Protein AF-A0AAV1J0Z5-F1 (afdb_monomer_lite)

Foldseek 3Di:
DDDPVVVVCVVVPHDDDDDDDDPPCPPPDDPDLLVVLVVQLVVQVVVVARSLLQSLLLLVQLVVCPDDPDPLSVVSVVSRPDDDPSNCSSVVDDPVSNVVSPVRGVDYSVPPPPPPDD

Sequence (118 aa):
MVPWNQIFAQALGFRMNWDDPPDSFHPYHHFTRRSFYNNMEVLLDSNGLNGFHCVRRAICEANMISEPKEIYFMILKQIFSKSTSATQKWHNYTTDNCDISIASCPVSVLLISPYTDL

pLDDT: mean 84.51, std 12.99, range [40.53, 96.94]

Structure (mmCIF, N/CA/C/O backbone):
data_AF-A0AAV1J0Z5-F1
#
_entry.id   AF-A0AAV1J0Z5-F1
#
loop_
_atom_site.group_PDB
_atom_site.id
_atom_site.type_symbol
_atom_site.label_atom_id
_atom_site.label_alt_id
_atom_site.label_comp_id
_atom_site.label_asym_id
_atom_site.label_entity_id
_atom_site.label_seq_id
_atom_site.pdbx_PDB_ins_code
_atom_site.Cartn_x
_atom_site.Cartn_y
_atom_site.Cartn_z
_atom_site.occupancy
_atom_site.B_iso_or_equiv
_atom_site.auth_seq_id
_atom_site.auth_comp_id
_atom_site.auth_asym_id
_atom_site.auth_atom_id
_atom_site.pdbx_PDB_model_num
ATOM 1 N N . MET A 1 1 ? 16.787 -11.348 21.361 1.00 55.53 1 MET A N 1
ATOM 2 C CA . MET A 1 1 ? 16.510 -12.691 20.803 1.00 55.53 1 MET A CA 1
ATOM 3 C C . MET A 1 1 ? 15.399 -13.299 21.634 1.00 55.53 1 MET A C 1
ATOM 5 O O . MET A 1 1 ? 15.537 -13.291 22.849 1.00 55.53 1 MET A O 1
ATOM 9 N N . VAL A 1 2 ? 14.307 -13.746 21.011 1.00 64.62 2 VAL A N 1
ATOM 10 C CA . VAL A 1 2 ? 13.210 -14.419 21.727 1.00 64.62 2 VAL A CA 1
ATOM 11 C C . VAL A 1 2 ? 13.684 -15.830 22.099 1.00 64.62 2 VAL A C 1
ATOM 13 O O . VAL A 1 2 ? 14.151 -16.546 21.210 1.00 64.62 2 VAL A O 1
ATOM 16 N N . PRO A 1 3 ? 13.643 -16.233 23.378 1.00 76.06 3 PRO A N 1
ATOM 17 C CA . PRO A 1 3 ? 14.116 -17.544 23.795 1.00 76.06 3 PRO A CA 1
ATOM 18 C C . PRO A 1 3 ? 13.163 -18.658 23.321 1.00 76.06 3 PRO A C 1
ATOM 20 O O . PRO A 1 3 ? 11.942 -18.506 23.303 1.00 76.06 3 PRO A O 1
ATOM 23 N N . TRP A 1 4 ? 13.735 -19.794 22.905 1.00 75.94 4 TRP A N 1
ATOM 24 C CA . TRP A 1 4 ? 13.011 -20.900 22.256 1.00 75.94 4 TRP A CA 1
ATOM 25 C C . TRP A 1 4 ? 11.828 -21.436 23.069 1.00 75.94 4 TRP A C 1
ATOM 27 O O . TRP A 1 4 ? 10.799 -21.798 22.508 1.00 75.94 4 TRP A O 1
ATOM 37 N N . ASN A 1 5 ? 11.950 -21.448 24.394 1.00 81.81 5 ASN A N 1
ATOM 38 C CA . ASN A 1 5 ? 10.891 -21.869 25.306 1.00 81.81 5 ASN A CA 1
ATOM 39 C C . ASN A 1 5 ? 9.615 -21.021 25.178 1.00 81.81 5 ASN A C 1
ATOM 41 O O . ASN A 1 5 ? 8.524 -21.577 25.269 1.00 81.81 5 ASN A O 1
ATOM 45 N N . GLN A 1 6 ? 9.736 -19.713 24.927 1.00 76.88 6 GLN A N 1
ATOM 46 C CA . GLN A 1 6 ? 8.581 -18.830 24.758 1.00 76.88 6 GLN A CA 1
ATOM 47 C C . GLN A 1 6 ? 7.838 -19.119 23.450 1.00 76.88 6 GLN A C 1
ATOM 49 O O . GLN A 1 6 ? 6.610 -19.156 23.424 1.00 76.88 6 GLN A O 1
ATOM 54 N N . ILE A 1 7 ? 8.584 -19.413 22.382 1.00 77.25 7 ILE A N 1
ATOM 55 C CA . ILE A 1 7 ? 8.018 -19.789 21.080 1.00 77.25 7 ILE A CA 1
ATOM 56 C C . ILE A 1 7 ? 7.218 -21.092 21.207 1.00 77.25 7 ILE A C 1
ATOM 58 O O . ILE A 1 7 ? 6.065 -21.155 20.781 1.00 77.25 7 ILE A O 1
ATOM 62 N N . PHE A 1 8 ? 7.796 -22.123 21.831 1.00 84.81 8 PHE A N 1
ATOM 63 C CA . PHE A 1 8 ? 7.114 -23.410 21.995 1.00 84.81 8 PHE A CA 1
ATOM 64 C C . PHE A 1 8 ? 5.926 -23.340 22.961 1.00 84.81 8 PHE A C 1
ATOM 66 O O . PHE A 1 8 ? 4.899 -23.959 22.698 1.00 84.81 8 PHE A O 1
ATOM 73 N N . ALA A 1 9 ? 6.019 -22.568 24.045 1.00 81.12 9 ALA A N 1
ATOM 74 C CA . ALA A 1 9 ? 4.903 -22.383 24.971 1.00 81.12 9 ALA A CA 1
ATOM 75 C C . ALA A 1 9 ? 3.699 -21.710 24.288 1.00 81.12 9 ALA A C 1
ATOM 77 O O . ALA A 1 9 ? 2.571 -22.180 24.446 1.00 81.12 9 ALA A O 1
ATOM 78 N N . GLN A 1 10 ? 3.943 -20.682 23.467 1.00 80.56 10 GLN A N 1
ATOM 79 C CA . GLN A 1 10 ? 2.904 -20.036 22.663 1.00 80.56 10 GLN A CA 1
ATOM 80 C C . GLN A 1 10 ? 2.297 -21.008 21.636 1.00 80.56 10 GLN A C 1
ATOM 82 O O . GLN A 1 10 ? 1.077 -21.070 21.500 1.00 80.56 10 GLN A O 1
ATOM 87 N N . ALA A 1 11 ? 3.128 -21.801 20.948 1.00 80.69 11 ALA A N 1
ATOM 88 C CA . ALA A 1 11 ? 2.669 -22.795 19.972 1.00 80.69 11 ALA A CA 1
ATOM 89 C C . ALA A 1 11 ? 1.804 -23.903 20.602 1.00 80.69 11 ALA A C 1
ATOM 91 O O . ALA A 1 11 ? 0.895 -24.421 19.960 1.00 80.69 11 ALA A O 1
ATOM 92 N N . LEU A 1 12 ? 2.058 -24.242 21.868 1.00 90.19 12 LEU A N 1
ATOM 93 C CA . LEU A 1 12 ? 1.287 -25.222 22.637 1.00 90.19 12 LEU A CA 1
ATOM 94 C C . LEU A 1 12 ? 0.063 -24.615 23.350 1.00 90.19 12 LEU A C 1
ATOM 96 O O . LEU A 1 12 ? -0.629 -25.321 24.081 1.00 90.19 12 LEU A O 1
ATOM 100 N N . GLY A 1 13 ? -0.225 -23.325 23.142 1.00 83.00 13 GLY A N 1
ATOM 101 C CA . GLY A 1 13 ? -1.432 -22.663 23.645 1.00 83.00 13 GLY A CA 1
ATOM 102 C C . GLY A 1 13 ? -1.337 -22.118 25.073 1.00 83.00 13 GLY A C 1
ATOM 103 O O . GLY A 1 13 ? -2.356 -21.718 25.642 1.00 83.00 13 GLY A O 1
ATOM 104 N N . PHE A 1 14 ? -0.143 -22.059 25.666 1.00 82.81 14 PHE A N 1
ATOM 105 C CA . PHE A 1 14 ? 0.045 -21.375 26.943 1.00 82.81 14 PHE A CA 1
ATOM 106 C C . PHE A 1 14 ? 0.023 -19.857 26.734 1.00 82.81 14 PHE A C 1
ATOM 108 O O . PHE A 1 14 ? 0.726 -19.326 25.877 1.00 82.81 14 PHE A O 1
ATOM 115 N N . ARG A 1 15 ? -0.759 -19.133 27.546 1.00 64.06 15 ARG A N 1
ATOM 116 C CA . ARG A 1 15 ? -0.710 -17.663 27.577 1.00 64.06 15 ARG A CA 1
ATOM 117 C C . ARG A 1 15 ? 0.558 -17.221 28.298 1.00 64.06 15 ARG A C 1
ATOM 119 O O . ARG A 1 15 ? 0.652 -17.386 29.512 1.00 64.06 15 ARG A O 1
ATOM 126 N N . MET A 1 16 ? 1.511 -16.657 27.565 1.00 66.94 16 MET A N 1
ATOM 127 C CA . MET A 1 16 ? 2.688 -16.025 28.160 1.00 66.94 16 MET A CA 1
ATOM 128 C C . MET A 1 16 ? 2.459 -14.526 28.362 1.00 66.94 16 MET A C 1
ATOM 130 O O . MET A 1 16 ? 1.899 -13.858 27.492 1.00 66.94 16 MET A O 1
ATOM 134 N N . ASN A 1 17 ? 2.921 -13.996 29.499 1.00 63.97 17 ASN A N 1
ATOM 135 C CA . ASN A 1 17 ? 3.216 -12.571 29.603 1.00 63.97 17 ASN A CA 1
ATOM 136 C C . ASN A 1 17 ? 4.511 -12.339 28.829 1.00 63.97 17 ASN A C 1
ATOM 138 O O . ASN A 1 17 ? 5.536 -12.937 29.152 1.00 63.97 17 ASN A O 1
ATOM 142 N N . TRP A 1 18 ? 4.445 -11.524 27.781 1.00 66.50 18 TRP A N 1
ATOM 143 C CA . TRP A 1 18 ? 5.645 -11.050 27.110 1.00 66.50 18 TRP A CA 1
ATOM 144 C C . TRP A 1 18 ? 6.372 -10.123 28.081 1.00 66.50 18 TRP A C 1
ATOM 146 O O . TRP A 1 18 ? 5.790 -9.130 28.515 1.00 66.50 18 TRP A O 1
ATOM 156 N N . ASP A 1 19 ? 7.602 -10.475 28.453 1.00 68.06 19 ASP A N 1
ATOM 157 C CA . ASP A 1 19 ? 8.470 -9.548 29.175 1.00 68.06 19 ASP A CA 1
ATOM 158 C C . ASP A 1 19 ? 8.708 -8.318 28.292 1.00 68.06 19 ASP A C 1
ATOM 160 O O . ASP A 1 19 ? 8.804 -8.437 27.062 1.00 68.06 19 ASP A O 1
ATOM 164 N N . ASP A 1 20 ? 8.795 -7.141 28.912 1.00 66.56 20 ASP A N 1
ATOM 165 C CA . ASP A 1 20 ? 9.147 -5.924 28.192 1.00 66.56 20 ASP A CA 1
ATOM 166 C C . ASP A 1 20 ? 10.460 -6.143 27.417 1.00 66.56 20 ASP A C 1
ATOM 168 O O . ASP A 1 20 ? 11.379 -6.815 27.909 1.00 66.56 20 ASP A O 1
ATOM 172 N N . PRO A 1 21 ? 10.567 -5.627 26.179 1.00 64.56 21 PRO A N 1
ATOM 173 C CA . PRO A 1 21 ? 11.785 -5.778 25.403 1.00 64.56 21 PRO A CA 1
ATOM 174 C C . PRO A 1 21 ? 12.972 -5.197 26.192 1.00 64.56 21 PRO A C 1
ATOM 176 O O . PRO A 1 21 ? 12.826 -4.157 26.832 1.00 64.56 21 PRO A O 1
ATOM 179 N N . PRO A 1 22 ? 14.151 -5.846 26.158 1.00 72.50 22 PRO A N 1
ATOM 180 C CA . PRO A 1 22 ? 15.306 -5.397 26.930 1.00 72.50 22 PRO A CA 1
ATOM 181 C C . PRO A 1 22 ? 15.705 -3.971 26.531 1.00 72.50 22 PRO A C 1
ATOM 183 O O . PRO A 1 22 ? 15.561 -3.608 25.368 1.00 72.50 22 PRO A O 1
ATOM 186 N N . ASP A 1 23 ? 16.297 -3.193 27.441 1.00 71.38 23 ASP A N 1
ATOM 187 C CA . ASP A 1 23 ? 16.722 -1.801 27.172 1.00 71.38 23 ASP A CA 1
ATOM 188 C C . ASP A 1 23 ? 17.719 -1.664 25.998 1.00 71.38 23 ASP A C 1
ATOM 190 O O . ASP A 1 23 ? 17.880 -0.595 25.412 1.00 71.38 23 ASP A O 1
ATOM 194 N N . SER A 1 24 ? 18.386 -2.761 25.623 1.00 67.88 24 SER A N 1
ATOM 195 C CA . SER A 1 24 ? 19.267 -2.871 24.452 1.00 67.88 24 SER A CA 1
ATOM 196 C C . SER A 1 24 ? 18.530 -3.145 23.134 1.00 67.88 24 SER A C 1
ATOM 198 O O . SER A 1 24 ? 19.156 -3.211 22.072 1.00 67.88 24 SER A O 1
ATOM 200 N N . PHE A 1 25 ? 17.207 -3.317 23.175 1.00 62.56 25 PHE A N 1
ATOM 201 C CA . PHE A 1 25 ? 16.347 -3.412 22.005 1.00 62.56 25 PHE A CA 1
ATOM 202 C C . PHE A 1 25 ? 16.231 -2.030 21.363 1.00 62.56 25 PHE A C 1
ATOM 204 O O . PHE A 1 25 ? 15.256 -1.300 21.518 1.00 62.56 25 PHE A O 1
ATOM 211 N N . HIS A 1 26 ? 17.253 -1.666 20.599 1.00 63.28 26 HIS A N 1
ATOM 212 C CA . HIS A 1 26 ? 17.114 -0.626 19.599 1.00 63.28 26 HIS A CA 1
ATOM 213 C C . HIS A 1 26 ? 16.275 -1.220 18.464 1.00 63.28 26 HIS A C 1
ATOM 215 O O . HIS A 1 26 ? 16.743 -2.170 17.828 1.00 63.28 26 HIS A O 1
ATOM 221 N N . PRO A 1 27 ? 15.045 -0.732 18.208 1.00 61.31 27 PRO A N 1
ATOM 222 C CA . PRO A 1 27 ? 14.255 -1.224 17.091 1.00 61.31 27 PRO A CA 1
ATOM 223 C C . PRO A 1 27 ? 15.075 -1.017 15.816 1.00 61.31 27 PRO A C 1
ATOM 225 O O . PRO A 1 27 ? 15.340 0.112 15.401 1.00 61.31 27 PRO A O 1
ATOM 228 N N . TYR A 1 28 ? 15.553 -2.126 15.252 1.00 55.34 28 TYR A N 1
ATOM 229 C CA . TYR A 1 28 ? 16.361 -2.144 14.041 1.00 55.34 28 TYR A CA 1
ATOM 230 C C . TYR A 1 28 ? 15.550 -1.457 12.938 1.00 55.34 28 TYR A C 1
ATOM 232 O O . TYR A 1 28 ? 14.503 -1.955 12.540 1.00 55.34 28 TYR A O 1
ATOM 240 N N . HIS A 1 29 ? 16.035 -0.295 12.496 1.00 59.41 29 HIS A N 1
ATOM 241 C CA . HIS A 1 29 ? 15.374 0.641 11.586 1.00 59.41 29 HIS A CA 1
ATOM 242 C C . HIS A 1 29 ? 14.014 1.174 12.063 1.00 59.41 29 HIS A C 1
ATOM 244 O O . HIS A 1 29 ? 13.026 0.457 12.181 1.00 59.41 29 HIS A O 1
ATOM 250 N N . HIS A 1 30 ? 13.916 2.499 12.206 1.00 66.12 30 HIS A N 1
ATOM 251 C CA . HIS A 1 30 ? 12.618 3.167 12.235 1.00 66.12 30 HIS A CA 1
ATOM 252 C C . HIS A 1 30 ? 11.830 2.772 10.980 1.00 66.12 30 HIS A C 1
ATOM 254 O O . HIS A 1 30 ? 12.136 3.212 9.869 1.00 66.12 30 HIS A O 1
ATOM 260 N N . PHE A 1 31 ? 10.826 1.916 11.154 1.00 75.75 31 PHE A N 1
ATOM 261 C CA . PHE A 1 31 ? 9.896 1.545 10.102 1.00 75.75 31 PHE A CA 1
ATOM 262 C C . PHE A 1 31 ? 9.051 2.775 9.765 1.00 75.75 31 PHE A C 1
ATOM 264 O O . PHE A 1 31 ? 8.060 3.091 10.424 1.00 75.75 31 PHE A O 1
ATOM 271 N N . THR A 1 32 ? 9.502 3.542 8.774 1.00 88.88 32 THR A N 1
ATOM 272 C CA . THR A 1 32 ? 8.776 4.721 8.299 1.00 88.88 32 THR A CA 1
ATOM 273 C C . THR A 1 32 ? 7.819 4.332 7.179 1.00 88.88 32 THR A C 1
ATOM 275 O O . THR A 1 32 ? 8.107 3.430 6.391 1.00 88.88 32 THR A O 1
ATOM 278 N N . ARG A 1 33 ? 6.709 5.069 7.039 1.00 90.88 33 ARG A N 1
ATOM 279 C CA . ARG A 1 33 ? 5.783 4.903 5.901 1.00 90.88 33 ARG A CA 1
ATOM 280 C C . ARG A 1 33 ? 6.503 5.009 4.556 1.00 90.88 33 ARG A C 1
ATOM 282 O O . ARG A 1 33 ? 6.216 4.240 3.650 1.00 90.88 33 ARG A O 1
ATOM 289 N N . ARG A 1 34 ? 7.489 5.909 4.445 1.00 92.62 34 ARG A N 1
ATOM 290 C CA . ARG A 1 34 ? 8.323 6.038 3.241 1.00 92.62 34 ARG A CA 1
ATOM 291 C C . ARG A 1 34 ? 9.103 4.759 2.952 1.00 92.62 34 ARG A C 1
ATOM 293 O O . ARG A 1 34 ? 9.100 4.311 1.812 1.00 92.62 34 ARG A O 1
ATOM 300 N N . SER A 1 35 ? 9.773 4.194 3.957 1.00 92.06 35 SER A N 1
ATOM 301 C CA . SER A 1 35 ? 10.521 2.943 3.794 1.00 92.06 35 SER A CA 1
ATOM 302 C C . SER A 1 35 ? 9.592 1.806 3.376 1.00 92.06 35 SER A C 1
ATOM 304 O O . SER A 1 35 ? 9.925 1.057 2.467 1.00 92.06 35 SER A O 1
ATOM 306 N N . PHE A 1 36 ? 8.404 1.725 3.980 1.00 92.81 36 PHE A N 1
ATOM 307 C CA . PHE A 1 36 ? 7.395 0.735 3.614 1.00 92.81 36 PHE A CA 1
ATOM 308 C C . PHE A 1 36 ? 6.928 0.881 2.157 1.00 92.81 36 PHE A C 1
ATOM 310 O O . PHE A 1 36 ? 6.980 -0.093 1.412 1.00 92.81 36 PHE A O 1
ATOM 317 N N . TYR A 1 37 ? 6.552 2.088 1.719 1.00 95.44 37 TYR A N 1
ATOM 318 C CA . TYR A 1 37 ? 6.124 2.335 0.335 1.00 95.44 37 TYR A CA 1
ATOM 319 C C . TYR A 1 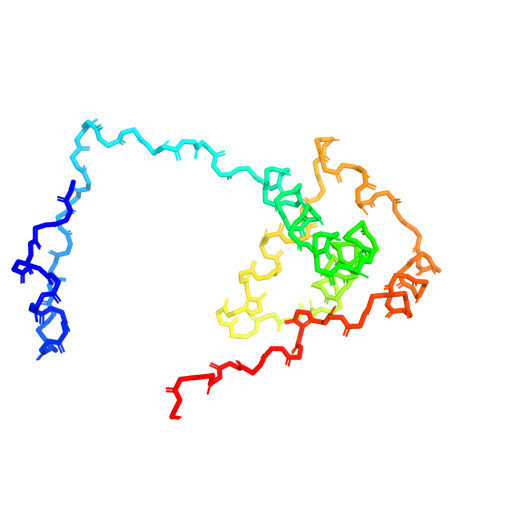37 ? 7.227 2.033 -0.679 1.00 95.44 37 TYR A C 1
ATOM 321 O O . TYR A 1 37 ? 6.959 1.395 -1.689 1.00 95.44 37 TYR A O 1
ATOM 329 N N . ASN A 1 38 ? 8.469 2.433 -0.392 1.00 95.25 38 ASN A N 1
ATOM 330 C CA . ASN A 1 38 ? 9.614 2.115 -1.245 1.00 95.25 38 ASN A CA 1
ATOM 331 C C . ASN A 1 38 ? 9.841 0.604 -1.355 1.00 95.25 38 ASN A C 1
ATOM 333 O O . ASN A 1 38 ? 10.021 0.098 -2.455 1.00 95.25 38 ASN A O 1
ATOM 337 N N . ASN A 1 39 ? 9.832 -0.114 -0.231 1.00 94.69 39 ASN A N 1
ATOM 338 C CA . ASN A 1 39 ? 10.041 -1.561 -0.235 1.00 94.69 39 ASN A CA 1
ATOM 339 C C . ASN A 1 39 ? 8.920 -2.280 -0.993 1.00 94.69 39 ASN A C 1
ATOM 341 O O . ASN A 1 39 ? 9.190 -3.213 -1.742 1.00 94.69 39 ASN A O 1
ATOM 345 N N . MET A 1 40 ? 7.676 -1.827 -0.823 1.00 94.88 40 MET A N 1
ATOM 346 C CA . MET A 1 40 ? 6.524 -2.359 -1.544 1.00 94.88 40 MET A CA 1
ATOM 347 C C . MET A 1 40 ? 6.622 -2.080 -3.050 1.00 94.88 40 MET A C 1
ATOM 349 O O . MET A 1 40 ? 6.393 -2.989 -3.839 1.00 94.88 40 MET A O 1
ATOM 353 N N . GLU A 1 41 ? 7.007 -0.867 -3.456 1.00 96.75 41 GLU A N 1
ATOM 354 C CA . GLU A 1 41 ? 7.245 -0.522 -4.863 1.00 96.75 41 GLU A CA 1
ATOM 355 C C . GLU A 1 41 ? 8.323 -1.420 -5.479 1.00 96.75 41 GLU A C 1
ATOM 357 O O . GLU A 1 41 ? 8.043 -2.092 -6.464 1.00 96.75 41 GLU A O 1
ATOM 362 N N . VAL A 1 42 ? 9.499 -1.520 -4.846 1.00 96.81 42 VAL A N 1
ATOM 363 C CA . VAL A 1 42 ? 10.616 -2.353 -5.327 1.00 96.81 42 VAL A CA 1
ATOM 364 C C . VAL A 1 42 ? 10.216 -3.823 -5.443 1.00 96.81 42 VAL A C 1
ATOM 366 O O . VAL A 1 42 ? 10.555 -4.473 -6.430 1.00 96.81 42 VAL A O 1
ATOM 369 N N . LEU A 1 43 ? 9.488 -4.353 -4.456 1.00 95.88 43 LEU A N 1
ATOM 370 C CA . LEU A 1 43 ? 9.013 -5.735 -4.476 1.00 95.88 43 LEU A CA 1
ATOM 371 C C . LEU A 1 43 ? 8.017 -5.973 -5.615 1.00 95.88 43 LEU A C 1
ATOM 373 O O . LEU A 1 43 ? 8.056 -7.012 -6.266 1.00 95.88 43 LEU A O 1
ATOM 377 N N . LEU A 1 44 ? 7.107 -5.038 -5.867 1.00 95.69 44 LEU A N 1
ATOM 378 C CA . LEU A 1 44 ? 6.113 -5.185 -6.929 1.00 95.69 44 LEU A CA 1
ATOM 379 C C . LEU A 1 44 ? 6.753 -5.021 -8.313 1.00 95.69 44 LEU A C 1
ATOM 381 O O . LEU A 1 44 ? 6.461 -5.817 -9.206 1.00 95.69 44 LEU A O 1
ATOM 385 N N . ASP A 1 45 ? 7.690 -4.081 -8.458 1.00 95.94 45 ASP A N 1
ATOM 386 C CA . ASP A 1 45 ? 8.501 -3.913 -9.667 1.00 95.94 45 ASP A CA 1
ATOM 387 C C . ASP A 1 45 ? 9.312 -5.178 -9.976 1.00 95.94 45 ASP A C 1
ATOM 389 O O . ASP A 1 45 ? 9.330 -5.647 -11.115 1.00 95.94 45 ASP A O 1
ATOM 393 N N . SER A 1 46 ? 9.926 -5.803 -8.963 1.00 95.75 46 SER A N 1
ATOM 394 C CA . SER A 1 46 ? 10.688 -7.044 -9.153 1.00 95.75 46 SER A CA 1
ATOM 395 C C . SER A 1 46 ? 9.819 -8.234 -9.571 1.00 95.75 46 SER A C 1
ATOM 397 O O . SER A 1 46 ? 10.343 -9.220 -10.080 1.00 95.75 46 SER A O 1
ATOM 399 N N . ASN A 1 47 ? 8.504 -8.154 -9.356 1.00 94.62 47 ASN A N 1
ATOM 400 C CA . ASN A 1 47 ? 7.524 -9.150 -9.793 1.00 94.62 47 ASN A CA 1
ATOM 401 C C . ASN A 1 47 ? 6.859 -8.779 -11.136 1.00 94.62 47 ASN A C 1
ATOM 403 O O . ASN A 1 47 ? 5.870 -9.397 -11.525 1.00 94.62 47 ASN A O 1
ATOM 407 N N . GLY A 1 48 ? 7.393 -7.787 -11.860 1.00 93.62 48 GLY A N 1
ATOM 408 C CA . GLY A 1 48 ? 6.920 -7.396 -13.192 1.00 93.62 48 GLY A CA 1
ATOM 409 C C . GLY A 1 48 ? 5.649 -6.546 -13.189 1.00 93.62 48 GLY A C 1
ATOM 410 O O . GLY A 1 48 ? 5.024 -6.373 -14.236 1.00 93.62 48 GLY A O 1
ATOM 411 N N . LEU A 1 49 ? 5.251 -6.020 -12.030 1.00 95.62 49 LEU A N 1
ATOM 412 C CA . LEU A 1 49 ? 4.147 -5.073 -11.908 1.00 95.62 49 LEU A CA 1
ATOM 413 C C . LEU A 1 49 ? 4.676 -3.639 -11.956 1.00 95.62 49 LEU A C 1
ATOM 415 O O . LEU A 1 49 ? 5.859 -3.399 -11.758 1.00 95.62 49 LEU A O 1
ATOM 419 N N . ASN A 1 50 ? 3.792 -2.666 -12.174 1.00 96.00 50 ASN A N 1
ATOM 420 C CA . ASN A 1 50 ? 4.151 -1.264 -11.983 1.00 96.00 50 ASN A CA 1
ATOM 421 C C . ASN A 1 50 ? 4.006 -0.908 -10.496 1.00 96.00 50 ASN A C 1
ATOM 423 O O . ASN A 1 50 ? 2.921 -0.541 -10.034 1.00 96.00 50 ASN A O 1
ATOM 427 N N . GLY A 1 51 ? 5.091 -1.052 -9.740 1.00 96.38 51 GLY A N 1
ATOM 428 C CA . GLY A 1 51 ? 5.129 -0.889 -8.292 1.00 96.38 51 GLY A CA 1
ATOM 429 C C . GLY A 1 51 ? 4.660 0.488 -7.842 1.00 96.38 51 GLY A C 1
ATOM 430 O O . GLY A 1 51 ? 3.895 0.593 -6.881 1.00 96.38 51 GLY A O 1
ATOM 431 N N . PHE A 1 52 ? 5.011 1.542 -8.584 1.00 96.38 52 PHE A N 1
ATOM 432 C CA . PHE A 1 52 ? 4.512 2.890 -8.320 1.00 96.38 52 PHE A CA 1
ATOM 433 C C . PHE A 1 52 ? 2.980 2.953 -8.381 1.00 96.38 52 PHE A C 1
ATOM 435 O O . PHE A 1 52 ? 2.338 3.424 -7.434 1.00 96.38 52 PHE A O 1
ATOM 442 N N . HIS A 1 53 ? 2.383 2.454 -9.470 1.00 96.94 53 HIS A N 1
ATOM 443 C CA . HIS A 1 53 ? 0.931 2.443 -9.617 1.00 96.94 53 HIS A CA 1
ATOM 444 C C . HIS A 1 53 ? 0.255 1.519 -8.609 1.00 96.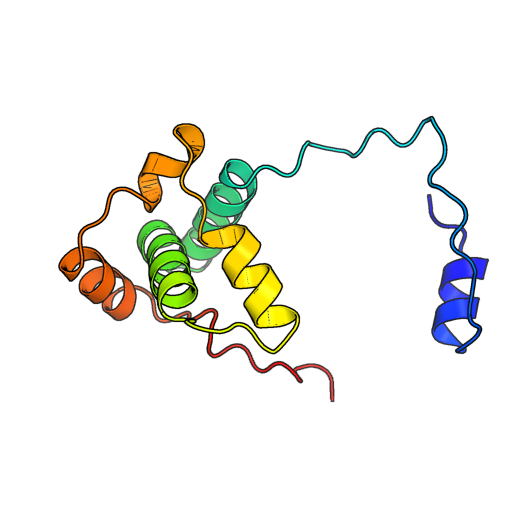94 53 HIS A C 1
ATOM 446 O O . HIS A 1 53 ? -0.825 1.872 -8.141 1.00 96.94 53 HIS A O 1
ATOM 452 N N . CYS A 1 54 ? 0.888 0.414 -8.216 1.00 96.56 54 CYS A N 1
ATOM 453 C CA . CYS A 1 54 ? 0.363 -0.492 -7.201 1.00 96.56 54 CYS A CA 1
ATOM 454 C C . CYS A 1 54 ? 0.362 0.102 -5.789 1.00 96.56 54 CYS A C 1
ATOM 456 O O . CYS A 1 54 ? -0.635 -0.004 -5.077 1.00 96.56 54 CYS A O 1
ATOM 458 N N . VAL A 1 55 ? 1.439 0.775 -5.375 1.00 96.62 55 VAL A N 1
ATOM 459 C CA . VAL A 1 55 ? 1.464 1.482 -4.085 1.00 96.62 55 VAL A CA 1
ATOM 460 C C . VAL A 1 55 ? 0.420 2.596 -4.081 1.00 96.62 55 VAL A C 1
ATOM 462 O O . VAL A 1 55 ? -0.323 2.753 -3.113 1.00 96.62 55 VAL A O 1
ATOM 465 N N . ARG A 1 56 ? 0.298 3.341 -5.186 1.00 96.06 56 ARG A N 1
ATOM 466 C CA . ARG A 1 56 ? -0.752 4.357 -5.326 1.00 96.06 56 ARG A CA 1
ATOM 467 C C . ARG A 1 56 ? -2.155 3.741 -5.307 1.00 96.06 56 ARG A C 1
ATOM 469 O O . ARG A 1 56 ? -3.026 4.292 -4.642 1.00 96.06 56 ARG A O 1
ATOM 476 N N . ARG A 1 57 ? -2.370 2.592 -5.955 1.00 95.88 57 ARG A N 1
ATOM 477 C CA . ARG A 1 57 ? -3.631 1.837 -5.897 1.00 95.88 57 ARG A CA 1
ATOM 478 C C . ARG A 1 57 ? -3.986 1.493 -4.451 1.00 95.88 57 ARG A C 1
ATOM 480 O O . ARG A 1 57 ? -5.101 1.782 -4.035 1.00 95.88 57 ARG A O 1
ATOM 487 N N . ALA A 1 58 ? -3.036 0.976 -3.670 1.00 95.69 58 ALA A N 1
ATOM 488 C CA . ALA A 1 58 ? -3.252 0.663 -2.257 1.00 95.69 58 ALA A CA 1
ATOM 489 C C . ALA A 1 58 ? -3.646 1.899 -1.425 1.00 95.69 58 ALA A C 1
ATOM 491 O O . ALA A 1 58 ? -4.510 1.805 -0.557 1.00 95.69 58 ALA A O 1
ATOM 492 N N . ILE A 1 59 ? -3.072 3.073 -1.721 1.00 95.75 59 ILE A N 1
ATOM 493 C CA . ILE A 1 59 ? -3.474 4.345 -1.095 1.00 95.75 59 ILE A CA 1
ATOM 494 C C . ILE A 1 59 ? -4.914 4.717 -1.464 1.00 95.75 59 ILE A C 1
ATOM 496 O O . ILE A 1 59 ? -5.702 5.059 -0.583 1.00 95.75 59 ILE A O 1
ATOM 500 N N . CYS A 1 60 ? -5.271 4.642 -2.748 1.00 94.69 60 CYS A N 1
ATOM 501 C CA . CYS A 1 60 ? -6.627 4.931 -3.213 1.00 94.69 60 CYS A CA 1
ATOM 502 C C . CYS A 1 60 ? -7.650 3.991 -2.560 1.00 94.69 60 CYS A C 1
ATOM 504 O O . CYS A 1 60 ? -8.641 4.455 -2.002 1.00 94.69 60 CYS A O 1
ATOM 506 N N . GLU A 1 61 ? -7.370 2.688 -2.550 1.00 94.06 61 GLU A N 1
ATOM 507 C CA . GLU A 1 61 ? -8.209 1.663 -1.927 1.00 94.06 61 GLU A CA 1
ATOM 508 C C . GLU A 1 61 ? -8.356 1.868 -0.412 1.00 94.06 61 GLU A C 1
ATOM 510 O O . GLU A 1 61 ? -9.466 1.811 0.113 1.00 94.06 61 GLU A O 1
ATOM 515 N N . ALA A 1 62 ? -7.272 2.181 0.303 1.00 93.56 62 ALA A N 1
ATOM 516 C CA . ALA A 1 62 ? -7.335 2.455 1.738 1.00 93.56 62 ALA A CA 1
ATOM 517 C C . ALA A 1 62 ? -8.196 3.687 2.070 1.00 93.56 62 ALA A C 1
ATOM 519 O O . ALA A 1 62 ? -8.872 3.710 3.100 1.00 93.56 62 ALA A O 1
ATOM 520 N N . ASN A 1 63 ? -8.209 4.692 1.189 1.00 91.94 63 ASN A N 1
ATOM 521 C CA . ASN A 1 63 ? -9.048 5.881 1.336 1.00 91.94 63 ASN A CA 1
ATOM 522 C C . ASN A 1 63 ? -10.529 5.624 1.003 1.00 91.94 63 ASN A C 1
ATOM 524 O O . ASN A 1 63 ? -11.385 6.362 1.488 1.00 91.94 63 ASN A O 1
ATOM 528 N N . MET A 1 64 ? -10.848 4.570 0.242 1.00 90.56 64 MET A N 1
ATOM 529 C CA . MET A 1 64 ? -12.231 4.130 -0.001 1.00 90.56 64 MET A CA 1
ATOM 530 C C . MET A 1 64 ? -12.857 3.438 1.219 1.00 90.56 64 MET A C 1
ATOM 532 O O . MET A 1 64 ? -14.080 3.384 1.335 1.00 90.56 64 MET A O 1
ATOM 536 N N . ILE A 1 65 ? -12.045 2.934 2.156 1.00 89.94 65 ILE A N 1
ATOM 537 C CA . ILE A 1 65 ? -12.534 2.357 3.413 1.00 89.94 65 ILE A CA 1
ATOM 538 C C . ILE A 1 65 ? -13.112 3.493 4.263 1.00 89.94 65 ILE A C 1
ATOM 540 O O . ILE A 1 65 ? -12.354 4.259 4.855 1.00 89.94 65 ILE A O 1
ATOM 544 N N . SER A 1 66 ? -14.435 3.619 4.371 1.00 86.94 66 SER A N 1
ATOM 545 C CA . SER A 1 66 ? -15.074 4.631 5.227 1.00 86.94 66 SER A CA 1
ATOM 546 C C . SER A 1 66 ? -14.882 4.299 6.712 1.00 86.94 66 SER A C 1
ATOM 548 O O . SER A 1 66 ? -14.225 5.052 7.438 1.00 86.94 66 SER A O 1
ATOM 550 N N . GLU A 1 67 ? -15.344 3.119 7.129 1.00 88.56 67 GLU A N 1
ATOM 551 C CA . GLU A 1 67 ? -15.303 2.616 8.505 1.00 88.56 67 GLU A CA 1
ATOM 552 C C . GLU A 1 67 ? -14.526 1.290 8.594 1.00 88.56 67 GLU A C 1
ATOM 554 O O . GLU A 1 67 ? -15.069 0.229 8.273 1.00 88.56 67 GLU A O 1
ATOM 559 N N . PRO A 1 68 ? -13.255 1.304 9.037 1.00 84.00 68 PRO A N 1
ATOM 560 C CA . PRO A 1 68 ? -12.491 0.076 9.218 1.00 84.00 68 PRO A CA 1
ATOM 561 C C . PRO A 1 68 ? -12.975 -0.669 10.473 1.00 84.00 68 PRO A C 1
ATOM 563 O O . PRO A 1 68 ? -12.606 -0.305 11.588 1.00 84.00 68 PRO A O 1
ATOM 566 N N . LYS A 1 69 ? -13.812 -1.701 10.303 1.00 84.56 69 LYS A N 1
ATOM 567 C C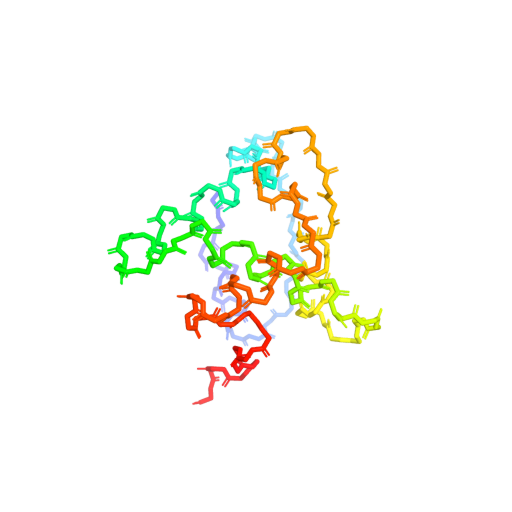A . LYS A 1 69 ? -14.329 -2.527 11.416 1.00 84.56 69 LYS A CA 1
ATOM 568 C C . LYS A 1 69 ? -13.386 -3.663 11.817 1.00 84.56 69 LYS A C 1
ATOM 570 O O . LYS A 1 69 ? -13.345 -4.035 12.985 1.00 84.56 69 LYS A O 1
ATOM 575 N N . GLU A 1 70 ? -12.616 -4.189 10.870 1.00 85.12 70 GLU A N 1
ATOM 576 C CA . GLU A 1 70 ? -11.656 -5.271 11.111 1.00 85.12 70 GLU A CA 1
ATOM 577 C C . GLU A 1 70 ? -10.240 -4.728 11.301 1.00 85.12 70 GLU A C 1
ATOM 579 O O . GLU A 1 70 ? -9.861 -3.710 10.713 1.00 85.12 70 GLU A O 1
ATOM 584 N N . ILE A 1 71 ? -9.432 -5.450 12.083 1.00 86.62 71 ILE A N 1
ATOM 585 C CA . ILE A 1 71 ? -8.061 -5.043 12.420 1.00 86.62 71 ILE A CA 1
ATOM 586 C C . ILE A 1 71 ? -7.209 -4.832 11.163 1.00 86.62 71 ILE A C 1
ATOM 588 O O . ILE A 1 71 ? -6.407 -3.903 11.104 1.00 86.62 71 ILE A O 1
ATOM 592 N N . TYR A 1 72 ? -7.437 -5.645 10.130 1.00 88.06 72 TYR A N 1
ATOM 593 C CA . TYR A 1 72 ? -6.745 -5.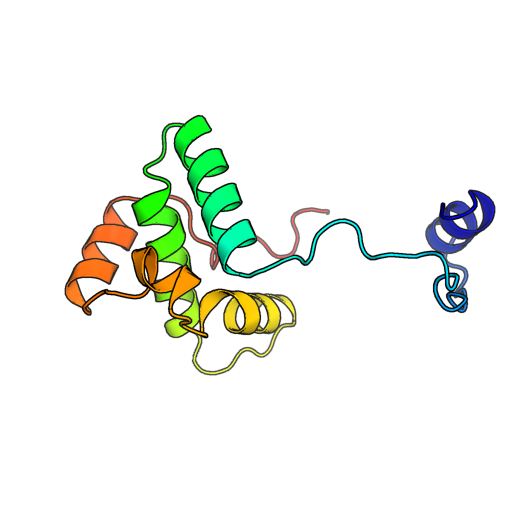543 8.854 1.00 88.06 72 TYR A CA 1
ATOM 594 C C . TYR A 1 72 ? -6.995 -4.189 8.181 1.00 88.06 72 TYR A C 1
ATOM 596 O O . TYR A 1 72 ? -6.056 -3.450 7.879 1.00 88.06 72 TYR A O 1
ATOM 604 N N . PHE A 1 73 ? -8.264 -3.804 8.033 1.00 89.94 73 PHE A N 1
ATOM 605 C CA . PHE A 1 73 ? -8.638 -2.517 7.451 1.00 89.94 73 PHE A CA 1
ATOM 606 C C . PHE A 1 73 ? -8.176 -1.336 8.309 1.00 89.94 73 PHE A C 1
ATOM 608 O O . PHE A 1 73 ? -7.799 -0.299 7.762 1.00 89.94 73 PHE A O 1
ATOM 615 N N . MET A 1 74 ? -8.142 -1.482 9.638 1.00 90.88 74 MET A N 1
ATOM 616 C CA . MET A 1 74 ? -7.580 -0.461 10.530 1.00 90.88 74 MET A CA 1
ATOM 617 C C . MET A 1 74 ? -6.082 -0.257 10.273 1.00 90.88 74 MET A C 1
ATOM 619 O O . MET A 1 74 ? -5.625 0.884 10.182 1.00 90.88 74 MET A O 1
ATOM 623 N N . ILE A 1 75 ? -5.326 -1.346 10.103 1.00 90.56 75 ILE A N 1
ATOM 624 C CA . ILE A 1 75 ? -3.896 -1.303 9.776 1.00 90.56 75 ILE A CA 1
ATOM 625 C C . ILE A 1 75 ? -3.682 -0.668 8.401 1.00 90.56 75 ILE A C 1
ATOM 627 O O . ILE A 1 75 ? -2.879 0.260 8.289 1.00 90.56 75 ILE A O 1
ATOM 631 N N . LEU A 1 76 ? -4.424 -1.096 7.374 1.00 92.44 76 LEU A N 1
ATOM 632 C CA . LEU A 1 76 ? -4.340 -0.506 6.033 1.00 92.44 76 LEU A CA 1
ATOM 633 C C . LEU A 1 76 ? -4.605 1.000 6.069 1.00 92.44 76 LEU A C 1
ATOM 635 O O . LEU A 1 76 ? -3.794 1.787 5.577 1.00 92.44 76 LEU A O 1
ATOM 639 N N . LYS A 1 77 ? -5.695 1.416 6.722 1.00 92.25 77 LYS A N 1
ATOM 640 C CA . LYS A 1 77 ? -6.050 2.827 6.901 1.00 92.25 77 LYS A CA 1
ATOM 641 C C . LYS A 1 77 ? -4.922 3.577 7.618 1.00 92.25 77 LYS A C 1
ATOM 643 O O . LYS A 1 77 ? -4.520 4.653 7.177 1.00 92.25 77 LYS A O 1
ATOM 648 N N . GLN A 1 78 ? -4.342 3.006 8.670 1.00 91.19 78 GLN A N 1
ATOM 649 C CA . GLN A 1 78 ? -3.261 3.642 9.419 1.00 91.19 78 GLN A CA 1
ATOM 650 C C . GLN A 1 78 ? -1.965 3.783 8.608 1.00 91.19 78 GLN A C 1
ATOM 652 O O . GLN A 1 78 ? -1.280 4.807 8.715 1.00 91.19 78 GLN A O 1
ATOM 657 N N . ILE A 1 79 ? -1.608 2.778 7.811 1.00 92.50 79 ILE A N 1
ATOM 658 C CA . ILE A 1 79 ? -0.403 2.795 6.982 1.00 92.50 79 ILE A CA 1
ATOM 659 C C . ILE A 1 79 ? -0.574 3.796 5.840 1.00 92.50 79 ILE A C 1
ATOM 661 O O . ILE A 1 79 ? 0.249 4.704 5.722 1.00 92.50 79 ILE A O 1
ATOM 665 N N . PHE A 1 80 ? -1.662 3.677 5.075 1.00 94.00 80 PHE A N 1
ATOM 666 C CA . PHE A 1 80 ? -1.813 4.324 3.774 1.00 94.00 80 PHE A CA 1
ATOM 667 C C . PHE A 1 80 ? -2.526 5.683 3.773 1.00 94.00 80 PHE A C 1
ATOM 669 O O . PHE A 1 80 ? -2.435 6.385 2.775 1.00 94.00 80 PHE A O 1
ATOM 676 N N . SER A 1 81 ? -3.210 6.107 4.844 1.00 86.62 81 SER A N 1
ATOM 677 C CA . SER A 1 81 ? -4.023 7.345 4.780 1.00 86.62 81 SER A CA 1
ATOM 678 C C . SER A 1 81 ? -3.236 8.639 5.003 1.00 86.62 81 SER A C 1
ATOM 680 O O . SER A 1 81 ? -3.651 9.707 4.561 1.00 86.62 81 SER A O 1
ATOM 682 N N . LYS A 1 82 ? -2.113 8.597 5.734 1.00 86.06 82 LYS A N 1
ATOM 683 C CA . LYS A 1 82 ? -1.404 9.822 6.146 1.00 86.06 82 LYS A CA 1
ATOM 684 C C . LYS A 1 82 ? -0.320 10.212 5.147 1.00 86.06 82 LYS A C 1
ATOM 686 O O . LYS A 1 82 ? 0.741 9.590 5.114 1.00 86.06 82 LYS A O 1
ATOM 691 N N . SER A 1 83 ? -0.540 11.314 4.432 1.00 85.69 83 SER A N 1
ATOM 692 C CA . SER A 1 83 ? 0.485 11.934 3.595 1.00 85.69 83 SER A CA 1
ATOM 693 C C . SER A 1 83 ? 1.485 12.734 4.433 1.00 85.69 83 SER A C 1
ATOM 695 O O . SER A 1 83 ? 1.121 13.636 5.185 1.00 85.6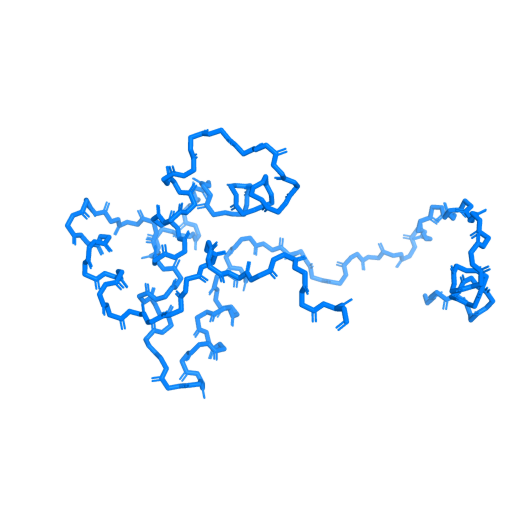9 83 SER A O 1
ATOM 697 N N . THR A 1 84 ? 2.764 12.442 4.250 1.00 88.00 84 THR A N 1
ATOM 698 C CA . THR A 1 84 ? 3.906 13.251 4.708 1.00 88.00 84 THR A CA 1
ATOM 699 C C . THR A 1 84 ? 4.712 13.744 3.503 1.00 88.00 84 THR A C 1
ATOM 701 O O . THR A 1 84 ? 4.615 13.150 2.425 1.00 88.00 84 THR A O 1
ATOM 704 N N . SER A 1 85 ? 5.550 14.774 3.675 1.00 88.31 85 SER A N 1
ATOM 705 C CA . SER A 1 85 ? 6.445 15.278 2.611 1.00 88.31 85 SER A CA 1
ATOM 706 C C . SER A 1 85 ? 7.300 14.164 1.993 1.00 88.31 85 SER A C 1
ATOM 708 O O . SER A 1 85 ? 7.444 14.065 0.779 1.00 88.31 85 SER A O 1
ATOM 710 N N . ALA A 1 86 ? 7.773 13.239 2.828 1.00 88.12 86 ALA A N 1
ATOM 711 C CA . ALA A 1 86 ? 8.574 12.084 2.438 1.00 88.12 86 ALA A CA 1
ATOM 712 C C . ALA A 1 86 ? 7.811 11.053 1.574 1.00 88.12 86 ALA A C 1
ATOM 714 O O . ALA A 1 86 ? 8.426 10.262 0.863 1.00 88.12 86 ALA A O 1
ATOM 715 N N . THR A 1 87 ? 6.478 11.056 1.635 1.00 91.69 87 THR A N 1
ATOM 716 C CA . THR A 1 87 ? 5.582 10.136 0.907 1.00 91.69 87 THR A CA 1
ATOM 717 C C . THR A 1 87 ? 4.811 10.821 -0.229 1.00 91.69 87 THR A C 1
ATOM 719 O O . THR A 1 87 ? 3.969 10.201 -0.878 1.00 91.69 87 THR A O 1
ATOM 722 N N . GLN A 1 88 ? 5.090 12.101 -0.493 1.00 92.81 88 GLN A N 1
ATOM 723 C CA . GLN 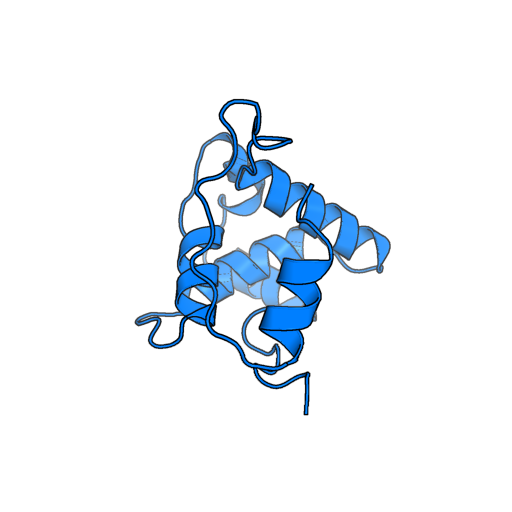A 1 88 ? 4.367 12.909 -1.477 1.00 92.81 88 GLN A CA 1
ATOM 724 C C . GLN A 1 88 ? 4.420 12.317 -2.893 1.00 92.81 88 GLN A C 1
ATOM 726 O O . GLN A 1 88 ? 3.462 12.473 -3.643 1.00 92.81 88 GLN A O 1
ATOM 731 N N . LYS A 1 89 ? 5.478 11.563 -3.228 1.00 94.19 89 LYS A N 1
ATOM 732 C CA . LYS A 1 89 ? 5.612 10.813 -4.489 1.00 94.19 89 LYS A CA 1
ATOM 733 C C . LYS A 1 89 ? 4.338 10.029 -4.848 1.00 94.19 89 LYS A C 1
ATOM 735 O O . LYS A 1 89 ? 3.841 10.146 -5.964 1.00 94.19 89 LYS A O 1
ATOM 740 N N . TRP A 1 90 ? 3.782 9.269 -3.903 1.00 94.44 90 TRP A N 1
ATOM 741 C CA . TRP A 1 90 ? 2.595 8.443 -4.157 1.00 94.44 90 TRP A CA 1
ATOM 742 C C . TRP A 1 90 ? 1.290 9.179 -3.845 1.00 94.44 90 TRP A C 1
ATOM 744 O O . TRP A 1 90 ? 0.316 8.990 -4.570 1.00 94.44 90 TRP A O 1
ATOM 754 N N . HIS A 1 91 ? 1.293 10.053 -2.831 1.00 93.06 91 HIS A N 1
ATOM 755 C CA . HIS A 1 91 ? 0.113 10.798 -2.370 1.00 93.06 91 HIS A CA 1
ATOM 756 C C . HIS A 1 91 ? -0.276 12.006 -3.231 1.00 93.06 91 HIS A C 1
ATOM 758 O O . HIS A 1 91 ? -1.392 12.497 -3.102 1.00 93.06 91 HIS A O 1
ATOM 764 N N . ASN A 1 92 ? 0.611 12.504 -4.093 1.00 91.81 92 ASN A N 1
ATOM 765 C CA . ASN A 1 92 ? 0.283 13.589 -5.013 1.00 91.81 92 ASN A CA 1
ATOM 766 C C . ASN A 1 92 ? -0.534 13.048 -6.200 1.00 91.81 92 ASN A C 1
ATOM 768 O O . ASN A 1 92 ? 0.022 12.736 -7.259 1.00 91.81 92 ASN A O 1
ATOM 772 N N . TYR A 1 93 ? -1.838 12.854 -5.991 1.00 88.12 93 TYR A N 1
ATOM 773 C CA . TYR A 1 93 ? -2.763 12.307 -6.980 1.00 88.12 93 TYR A CA 1
ATOM 774 C C . TYR A 1 93 ? -4.104 13.058 -6.995 1.00 88.12 93 TYR A C 1
ATOM 776 O O . TYR A 1 93 ? -4.510 13.669 -6.010 1.00 88.12 93 TYR A O 1
ATOM 784 N N . THR A 1 94 ? -4.787 12.997 -8.137 1.00 88.31 94 THR A N 1
ATOM 785 C CA . THR A 1 94 ? -6.180 13.413 -8.346 1.00 88.31 94 THR A CA 1
ATOM 786 C C . THR A 1 94 ? -7.068 12.170 -8.422 1.00 88.31 94 THR A C 1
ATOM 788 O O . THR A 1 94 ? -6.551 11.059 -8.541 1.00 88.31 94 THR A O 1
ATOM 791 N N . THR A 1 95 ? -8.391 12.323 -8.384 1.00 83.88 95 THR A N 1
ATOM 792 C CA . THR A 1 95 ? -9.335 11.196 -8.526 1.00 83.88 95 THR A CA 1
ATOM 793 C C . THR A 1 95 ? -9.039 10.344 -9.760 1.00 83.88 95 THR A C 1
ATOM 795 O O . THR A 1 95 ? -8.891 9.134 -9.640 1.00 83.88 95 THR A O 1
ATOM 798 N N . ASP A 1 96 ? -8.787 10.979 -10.902 1.00 88.38 96 ASP A N 1
ATOM 799 C CA . ASP A 1 96 ? -8.544 10.290 -12.176 1.00 88.38 96 ASP A CA 1
ATOM 800 C C . ASP A 1 96 ? -7.246 9.461 -12.149 1.00 88.38 96 ASP A C 1
ATOM 802 O O . ASP A 1 96 ? -7.141 8.393 -12.752 1.00 88.38 96 ASP A O 1
ATOM 806 N N . ASN A 1 97 ? -6.244 9.913 -11.385 1.00 91.88 97 ASN A N 1
ATOM 807 C CA . ASN A 1 97 ? -5.000 9.166 -11.197 1.00 91.88 97 ASN A CA 1
ATOM 808 C C . ASN A 1 97 ? -5.217 7.871 -10.400 1.00 91.88 97 ASN A C 1
ATOM 810 O O . ASN A 1 97 ? -4.438 6.930 -10.571 1.00 91.88 97 ASN A O 1
ATOM 814 N N . CYS A 1 98 ? -6.233 7.814 -9.530 1.00 93.31 98 CYS A N 1
ATOM 815 C CA . CYS A 1 98 ? -6.590 6.578 -8.839 1.00 93.31 98 CYS A CA 1
ATOM 816 C C . CYS A 1 98 ? -7.150 5.549 -9.812 1.00 93.31 98 CYS A C 1
ATOM 818 O O . CYS A 1 98 ? -6.719 4.401 -9.759 1.00 93.31 98 CYS A O 1
ATOM 820 N N . ASP A 1 99 ? -8.025 5.956 -10.730 1.00 94.25 99 ASP A N 1
ATOM 821 C CA . ASP A 1 99 ? -8.614 5.045 -11.715 1.00 94.25 99 ASP A CA 1
ATOM 822 C C . ASP A 1 99 ? -7.539 4.444 -12.628 1.00 94.25 99 ASP A C 1
ATOM 824 O O . ASP A 1 99 ? -7.507 3.232 -12.846 1.00 94.25 99 ASP A O 1
ATOM 828 N N . ILE A 1 100 ? -6.573 5.263 -13.063 1.00 94.75 100 ILE A N 1
ATOM 829 C CA . ILE A 1 100 ? -5.408 4.799 -13.833 1.00 94.75 100 ILE A CA 1
ATOM 830 C C . ILE A 1 100 ? -4.580 3.793 -13.022 1.00 94.75 100 ILE A C 1
ATOM 832 O O . ILE A 1 100 ? -4.193 2.744 -13.534 1.00 94.75 100 ILE A O 1
ATOM 836 N N . SER A 1 101 ? -4.309 4.085 -11.748 1.00 95.25 101 SER A N 1
ATOM 837 C CA . SER A 1 101 ? -3.558 3.183 -10.868 1.00 95.25 101 SER A CA 1
ATOM 838 C C . SER A 1 101 ? -4.286 1.865 -10.594 1.00 95.25 101 SER A C 1
ATOM 840 O O . SER A 1 101 ? -3.644 0.815 -10.558 1.00 95.25 101 SER A O 1
ATOM 842 N N . ILE A 1 102 ? -5.609 1.912 -10.423 1.00 93.56 102 ILE A N 1
ATOM 843 C CA . ILE A 1 102 ? -6.464 0.736 -10.227 1.00 93.56 102 ILE A CA 1
ATOM 844 C C . ILE A 1 102 ? -6.466 -0.135 -11.486 1.00 93.56 102 ILE A C 1
ATOM 846 O O . ILE A 1 102 ? -6.342 -1.352 -11.376 1.00 93.56 102 ILE A O 1
ATOM 850 N N . ALA A 1 103 ? -6.543 0.479 -12.669 1.00 93.69 103 ALA A N 1
ATOM 851 C CA . ALA A 1 103 ? -6.480 -0.229 -13.944 1.00 93.69 103 ALA A CA 1
ATOM 852 C C . ALA A 1 103 ? -5.079 -0.793 -14.246 1.00 93.69 103 ALA A C 1
ATOM 854 O O . ALA A 1 103 ? -4.960 -1.870 -14.825 1.00 93.69 103 ALA A O 1
ATOM 855 N N . SER A 1 104 ? -4.015 -0.081 -13.861 1.00 95.19 104 SER A N 1
ATOM 856 C CA . SER A 1 104 ? -2.636 -0.462 -14.186 1.00 95.19 104 SER A CA 1
ATOM 857 C C . SER A 1 104 ? -2.077 -1.567 -13.293 1.00 95.19 104 SER A C 1
ATOM 859 O O . SER A 1 104 ? -1.268 -2.363 -13.765 1.00 95.19 104 SER A O 1
ATOM 861 N N . CYS A 1 105 ? -2.432 -1.598 -12.009 1.00 94.88 105 CYS A N 1
ATOM 862 C CA . CYS A 1 105 ? -1.937 -2.616 -11.091 1.00 94.88 105 CYS A CA 1
ATOM 863 C C . CYS A 1 105 ? -3.012 -3.676 -10.858 1.00 94.88 105 CYS A C 1
ATOM 865 O O . CYS A 1 105 ? -4.076 -3.294 -10.400 1.00 94.88 105 CYS A O 1
ATOM 867 N N . PRO A 1 106 ? -2.770 -4.980 -11.068 1.00 92.94 106 PRO A N 1
ATOM 868 C CA . PRO A 1 106 ? -3.760 -6.029 -10.803 1.00 92.94 106 PRO A CA 1
ATOM 869 C C . PRO A 1 106 ? -3.902 -6.387 -9.311 1.00 92.94 106 PRO A C 1
ATOM 871 O O . PRO A 1 106 ? -4.912 -6.964 -8.914 1.00 92.94 106 PRO A O 1
ATOM 874 N N . VAL A 1 107 ? -2.909 -6.055 -8.480 1.00 91.00 107 VAL A N 1
ATOM 875 C CA . VAL A 1 107 ? -2.884 -6.396 -7.050 1.00 91.00 107 VAL A CA 1
ATOM 876 C C . VAL A 1 107 ? -3.702 -5.391 -6.246 1.00 91.00 107 VAL A C 1
ATOM 878 O O . VAL A 1 107 ? -3.424 -4.195 -6.266 1.00 91.00 107 VAL A O 1
ATOM 881 N N . SER A 1 108 ? -4.683 -5.897 -5.502 1.00 91.94 108 SER A N 1
ATOM 882 C CA . SER A 1 108 ? -5.511 -5.129 -4.572 1.00 91.94 108 SER A CA 1
ATOM 883 C C . SER A 1 108 ? -5.169 -5.497 -3.139 1.00 91.94 108 SER A C 1
ATOM 885 O O . SER A 1 108 ? -5.056 -6.683 -2.831 1.00 91.94 108 SER A O 1
ATOM 887 N N . VAL A 1 109 ? -5.076 -4.507 -2.251 1.00 89.56 109 VAL A N 1
ATOM 888 C CA . VAL A 1 109 ? -4.938 -4.776 -0.811 1.00 89.56 109 VAL A CA 1
ATOM 889 C C . VAL A 1 109 ? -6.285 -5.115 -0.171 1.00 89.56 109 VAL A C 1
ATOM 891 O O . VAL A 1 109 ? -6.322 -5.730 0.881 1.00 89.56 109 VAL A O 1
ATOM 894 N N . LEU A 1 110 ? -7.410 -4.780 -0.805 1.00 88.25 110 LEU A N 1
ATOM 895 C CA . LEU A 1 110 ? -8.739 -5.115 -0.274 1.00 88.25 110 LEU A CA 1
ATOM 896 C C . LEU A 1 110 ? -9.171 -6.553 -0.579 1.00 88.25 110 LEU A C 1
ATOM 898 O O . LEU A 1 110 ? -10.028 -7.087 0.116 1.00 88.25 110 LEU A O 1
ATOM 902 N N . LEU A 1 111 ? -8.600 -7.170 -1.618 1.00 83.44 111 LEU A N 1
ATOM 903 C CA . LEU A 1 111 ? -8.970 -8.517 -2.075 1.00 83.44 111 LEU A CA 1
ATOM 904 C C . LEU A 1 111 ? -8.072 -9.622 -1.502 1.00 83.44 111 LEU A C 1
ATOM 906 O O . LEU A 1 111 ? -8.171 -10.774 -1.923 1.00 83.44 111 LEU A O 1
ATOM 910 N N . ILE A 1 112 ? -7.188 -9.291 -0.560 1.00 77.81 112 ILE A N 1
ATOM 911 C CA . ILE A 1 112 ? -6.394 -10.296 0.146 1.00 77.81 112 ILE A CA 1
ATOM 912 C C . ILE A 1 112 ? -7.346 -11.055 1.071 1.00 77.81 112 ILE A C 1
ATOM 914 O O . ILE A 1 112 ? -7.981 -10.456 1.936 1.00 77.81 112 ILE A O 1
ATOM 918 N N . SER A 1 113 ? -7.467 -12.371 0.868 1.00 65.56 113 SER A N 1
ATOM 919 C CA . SER A 1 113 ? -8.286 -13.210 1.743 1.00 65.56 113 SER A CA 1
ATOM 920 C C . SER A 1 113 ? -7.767 -13.091 3.182 1.00 65.56 113 SER A C 1
ATOM 922 O O . SER A 1 113 ? -6.588 -13.356 3.415 1.00 65.56 113 SER A O 1
ATOM 924 N N . PRO A 1 114 ? -8.611 -12.728 4.162 1.00 62.41 114 PRO A N 1
ATOM 925 C CA . PRO A 1 114 ? -8.194 -12.650 5.560 1.00 62.41 114 PRO A CA 1
ATOM 926 C C . PRO A 1 114 ? -7.932 -14.034 6.187 1.00 62.41 114 PRO A C 1
ATOM 928 O O . PRO A 1 114 ? -7.467 -14.103 7.321 1.00 62.41 114 PRO A O 1
ATOM 931 N N . TYR A 1 115 ? -8.211 -15.129 5.464 1.00 56.41 115 TYR A N 1
ATOM 932 C CA . TYR A 1 115 ? -8.121 -16.516 5.936 1.00 56.41 115 TYR A CA 1
ATOM 933 C C . TYR A 1 115 ? -7.159 -17.376 5.103 1.00 56.41 115 TYR A C 1
ATOM 935 O O . TYR A 1 115 ? -7.469 -18.527 4.809 1.00 56.41 115 TYR A O 1
ATOM 943 N N . THR A 1 116 ? -6.010 -16.855 4.668 1.00 51.62 116 THR A N 1
ATOM 944 C CA . THR A 1 116 ? -5.069 -17.655 3.854 1.00 51.62 116 THR A CA 1
ATOM 945 C C . THR A 1 116 ? -4.390 -18.820 4.590 1.00 51.62 116 THR A C 1
ATOM 947 O O . THR A 1 116 ? -3.659 -19.558 3.941 1.00 51.62 116 THR A O 1
ATOM 950 N N . ASP A 1 117 ? -4.683 -19.043 5.877 1.00 44.78 117 ASP A N 1
ATOM 951 C CA . ASP A 1 117 ? -4.119 -20.134 6.687 1.00 44.78 117 ASP A CA 1
ATOM 952 C C . ASP A 1 117 ? -5.212 -21.080 7.246 1.00 44.78 117 ASP A C 1
ATOM 954 O O . ASP A 1 117 ? -5.335 -21.240 8.463 1.00 44.78 117 ASP A O 1
ATOM 958 N N . LEU A 1 118 ? -6.033 -21.691 6.379 1.00 40.53 118 LEU A N 1
ATOM 959 C CA . LEU A 1 118 ? -6.886 -22.841 6.741 1.00 40.53 118 LEU A CA 1
ATOM 960 C C . LEU A 1 118 ? -6.410 -24.125 6.058 1.00 40.53 118 LEU A C 1
ATOM 962 O O . LEU A 1 118 ? -6.234 -24.096 4.819 1.00 40.53 118 LEU A O 1
#

Secondary structure (DSSP, 8-state):
---HHHHHHHHTT--PPPPPPPTT---SS---HHHHHHHHHHHHHHTTS-HHHHHHHHHHHHHH-SS--SHHHHHHHHHHS---GGGHHHH---HHHHHHHHHH----STTS-TT---

Organism: NCBI:txid320188

InterPro domains:
  IPR006631 Protein of unknown function DM4/12 [PF07841] (33-88)
  IPR006631 Protein of unknown function DM4/12 [SM00718] (28-112)

Radius of gyration: 18.0 Å; chains: 1; bounding box: 35×40×44 Å